Protein AF-A0A913YPQ9-F1 (afdb_monomer_lite)

Radius of gyration: 22.45 Å; chains: 1; bounding box: 66×38×50 Å

Organism: Exaiptasia diaphana (NCBI:txid2652724)

Structure (mmCIF, N/CA/C/O backbone):
data_AF-A0A913YPQ9-F1
#
_entry.id   AF-A0A913YPQ9-F1
#
loop_
_atom_site.group_PDB
_atom_site.id
_atom_site.type_symbol
_atom_site.label_atom_id
_atom_site.label_alt_id
_atom_site.label_comp_id
_atom_site.label_asym_id
_atom_site.label_entity_id
_atom_site.label_seq_id
_atom_site.pdbx_PDB_ins_code
_atom_site.Cartn_x
_atom_site.Cartn_y
_atom_site.Cartn_z
_atom_site.occupancy
_atom_site.B_iso_or_equiv
_atom_site.auth_seq_id
_atom_site.auth_comp_id
_atom_site.auth_asym_id
_atom_site.auth_atom_id
_atom_site.pdbx_PDB_model_num
ATOM 1 N N . MET A 1 1 ? -34.041 -9.814 14.971 1.00 43.25 1 MET A N 1
ATOM 2 C CA . MET A 1 1 ? -33.224 -8.583 15.050 1.00 43.25 1 MET A CA 1
ATOM 3 C C . MET A 1 1 ? -31.864 -8.886 14.434 1.00 43.25 1 MET A C 1
ATOM 5 O O . MET A 1 1 ? -31.149 -9.703 15.000 1.00 43.25 1 MET A O 1
ATOM 9 N N . LYS A 1 2 ? -31.528 -8.328 13.261 1.00 54.09 2 LYS A N 1
ATOM 10 C CA . LYS A 1 2 ? -30.144 -8.370 12.755 1.00 54.09 2 LYS A CA 1
ATOM 11 C C . LYS A 1 2 ? -29.336 -7.421 13.640 1.00 54.09 2 LYS A C 1
ATOM 13 O O . LYS A 1 2 ? -29.690 -6.251 13.720 1.00 54.09 2 LYS A O 1
ATOM 18 N N . ARG A 1 3 ? -28.339 -7.924 14.371 1.00 59.09 3 ARG A N 1
ATOM 19 C CA . ARG A 1 3 ? -27.382 -7.043 15.050 1.00 59.09 3 ARG A CA 1
ATOM 20 C C . ARG A 1 3 ? -26.559 -6.396 13.944 1.00 59.09 3 ARG A C 1
ATOM 22 O O . ARG A 1 3 ? -25.901 -7.116 13.203 1.00 59.09 3 ARG A O 1
ATOM 29 N N . GLU A 1 4 ? -26.655 -5.081 13.793 1.00 63.50 4 GLU A N 1
ATOM 30 C CA . GLU A 1 4 ? -25.714 -4.344 12.954 1.00 63.50 4 GLU A CA 1
ATOM 31 C C . GLU A 1 4 ? -24.333 -4.497 13.590 1.00 63.50 4 GLU A C 1
ATOM 33 O O . GLU A 1 4 ? -24.063 -3.968 14.671 1.00 63.50 4 GLU A O 1
ATOM 38 N N . LEU A 1 5 ? -23.494 -5.323 12.969 1.00 74.62 5 LEU A N 1
ATOM 39 C CA . LEU A 1 5 ? -22.129 -5.540 13.413 1.00 74.62 5 LEU A CA 1
ATOM 40 C C . LEU A 1 5 ? -21.310 -4.330 12.986 1.00 74.62 5 LEU A C 1
ATOM 42 O O . LEU A 1 5 ? -21.187 -4.006 11.804 1.00 74.62 5 LEU A O 1
ATOM 46 N N . THR A 1 6 ? -20.807 -3.624 13.990 1.00 85.12 6 THR A N 1
ATOM 47 C CA . THR A 1 6 ? -19.940 -2.471 13.802 1.00 85.12 6 THR A CA 1
ATOM 48 C C . THR A 1 6 ? -18.603 -2.756 14.456 1.00 85.12 6 THR A C 1
ATOM 50 O O . THR A 1 6 ? -18.533 -3.292 15.562 1.00 85.12 6 THR A O 1
ATOM 53 N N . CYS A 1 7 ? -17.531 -2.401 13.762 1.00 86.19 7 CYS A N 1
ATOM 54 C CA . CYS A 1 7 ? -16.186 -2.468 14.302 1.00 86.19 7 CYS A CA 1
ATOM 55 C C . CYS A 1 7 ? -15.811 -1.101 14.878 1.00 86.19 7 CYS A C 1
ATOM 57 O O . CYS A 1 7 ? -16.061 -0.072 14.249 1.00 86.19 7 CYS A O 1
ATOM 59 N N . GLN A 1 8 ? -15.171 -1.072 16.050 1.00 85.44 8 GLN A N 1
ATOM 60 C CA . GLN A 1 8 ? -14.677 0.164 16.666 1.00 85.44 8 GLN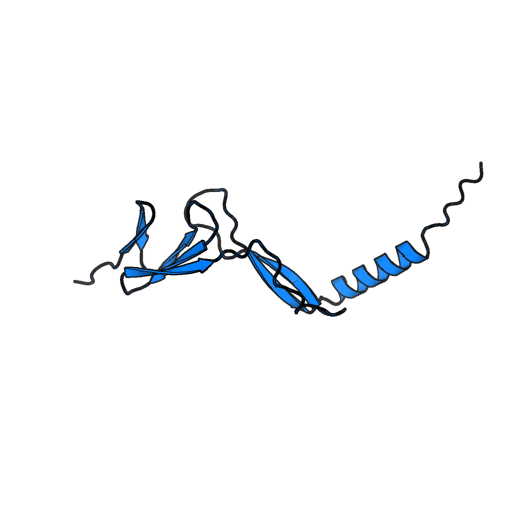 A CA 1
ATOM 61 C C . GLN A 1 8 ? -13.151 0.224 16.647 1.00 85.44 8 GLN A C 1
ATOM 63 O O . GLN A 1 8 ? -12.480 -0.682 17.138 1.00 85.44 8 GLN A O 1
ATOM 68 N N . LYS A 1 9 ? -12.591 1.295 16.077 1.00 79.50 9 LYS A N 1
ATOM 69 C CA . LYS A 1 9 ? -11.142 1.551 16.063 1.00 79.50 9 LYS A CA 1
ATOM 70 C C . LYS A 1 9 ? -10.873 3.048 15.981 1.00 79.50 9 LYS A C 1
ATOM 72 O O . LYS A 1 9 ? -11.629 3.791 15.362 1.00 79.50 9 LYS A O 1
ATOM 77 N N . ASP A 1 10 ? -9.822 3.508 16.657 1.00 76.38 10 ASP A N 1
ATOM 78 C CA . ASP A 1 10 ? -9.393 4.916 16.659 1.00 76.38 10 ASP A CA 1
ATOM 79 C C . ASP A 1 10 ? -10.473 5.938 17.088 1.00 76.38 10 ASP A C 1
ATOM 81 O O . ASP A 1 10 ? -10.399 7.121 16.730 1.00 76.38 10 ASP A O 1
ATOM 85 N N . GLY A 1 11 ? -11.451 5.488 17.887 1.00 81.06 11 GLY A N 1
ATOM 86 C CA . GLY A 1 11 ? -12.585 6.287 18.368 1.00 81.06 11 GLY A CA 1
ATOM 87 C C . GLY A 1 11 ? -13.742 6.423 17.371 1.00 81.06 11 GLY A C 1
ATOM 88 O O . GLY A 1 11 ? -14.660 7.197 17.623 1.00 81.06 11 GLY A O 1
ATOM 89 N N . ALA A 1 12 ? -13.711 5.696 16.251 1.00 81.56 12 ALA A N 1
ATOM 90 C CA . ALA A 1 12 ? -14.764 5.682 15.240 1.00 81.56 12 ALA A CA 1
ATOM 91 C C . ALA A 1 12 ? -15.419 4.296 15.131 1.00 81.56 12 ALA A C 1
ATOM 93 O O . ALA A 1 12 ? -14.779 3.273 15.387 1.00 81.56 12 ALA A O 1
ATOM 94 N N . SER A 1 13 ? -16.699 4.283 14.747 1.00 85.31 13 SER A N 1
ATOM 95 C CA . SER A 1 13 ? -17.460 3.063 14.451 1.00 85.31 13 SER A CA 1
ATOM 96 C C . SER A 1 13 ? -17.591 2.892 12.941 1.00 85.31 13 SER A C 1
ATOM 98 O O . SER A 1 13 ? -17.899 3.848 12.230 1.00 85.31 13 SER A O 1
ATOM 100 N N . PHE A 1 14 ? -17.359 1.676 12.462 1.00 84.69 14 PHE A N 1
ATOM 101 C CA . PHE A 1 14 ? -17.351 1.317 11.049 1.00 84.69 14 PHE A CA 1
ATOM 102 C C . PHE A 1 14 ? -18.339 0.186 10.811 1.00 84.69 14 PHE A C 1
ATOM 104 O O . PHE A 1 14 ? -18.406 -0.747 11.608 1.00 84.69 14 PHE A O 1
ATOM 111 N N . MET A 1 15 ? -19.097 0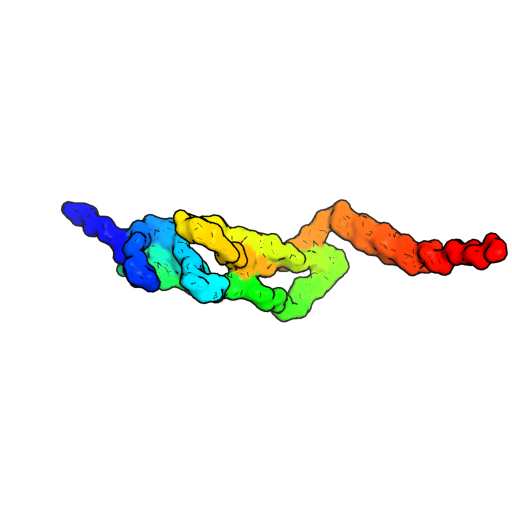.265 9.721 1.00 87.00 15 MET A N 1
ATOM 112 C CA . MET A 1 15 ? -20.000 -0.813 9.326 1.00 87.00 15 MET A CA 1
ATOM 113 C C . MET A 1 15 ? -19.208 -1.983 8.745 1.00 87.00 15 MET A C 1
ATOM 115 O O . MET A 1 15 ? -18.133 -1.781 8.168 1.00 87.00 15 MET A O 1
ATOM 119 N N . GLU A 1 16 ? -19.767 -3.185 8.844 1.00 87.12 16 GLU A N 1
ATOM 120 C CA . GLU A 1 16 ? -19.298 -4.356 8.103 1.00 87.12 16 GLU A CA 1
ATOM 121 C C . GLU A 1 16 ? -19.015 -4.012 6.628 1.00 87.12 16 GLU A C 1
ATOM 123 O O . GLU A 1 16 ? -19.749 -3.257 5.987 1.00 87.12 16 GLU A O 1
ATOM 128 N N . GLY A 1 17 ? -17.902 -4.521 6.097 1.00 84.19 17 GLY A N 1
ATOM 129 C CA . GLY A 1 17 ? -17.465 -4.267 4.724 1.00 84.19 17 GLY A CA 1
ATOM 130 C C . GLY A 1 17 ? -16.791 -2.907 4.520 1.00 84.19 17 GLY A C 1
ATOM 131 O O . GLY A 1 17 ? -16.228 -2.655 3.454 1.00 84.19 17 GLY A O 1
ATOM 132 N N . THR A 1 18 ? -16.787 -2.034 5.532 1.00 83.44 18 THR A N 1
ATOM 133 C CA . THR A 1 18 ? -16.089 -0.748 5.446 1.00 83.44 18 THR A CA 1
ATOM 134 C C . THR A 1 18 ? -14.585 -0.955 5.587 1.00 83.44 18 THR A C 1
ATOM 136 O O . THR A 1 18 ? -14.111 -1.550 6.559 1.00 83.44 18 THR A O 1
ATOM 139 N N . THR A 1 19 ? -13.828 -0.401 4.639 1.00 80.00 19 THR A N 1
ATOM 140 C CA . THR A 1 19 ? -12.364 -0.331 4.708 1.00 80.00 19 THR A CA 1
ATOM 141 C C . THR A 1 19 ? -11.926 0.991 5.335 1.00 80.00 19 THR A C 1
ATOM 143 O O . THR A 1 19 ? -12.378 2.070 4.946 1.00 80.00 19 THR A O 1
ATOM 146 N N . TYR A 1 20 ? -11.020 0.908 6.302 1.00 78.88 20 TYR A N 1
ATOM 147 C CA . TYR A 1 20 ? -10.482 2.016 7.078 1.00 78.88 20 TYR A CA 1
ATOM 148 C C . TYR A 1 20 ? -8.953 1.994 7.064 1.00 78.88 20 TYR A C 1
ATOM 150 O O . TYR A 1 20 ? -8.345 0.978 7.381 1.00 78.88 20 TYR A O 1
ATOM 158 N N . THR A 1 21 ? -8.316 3.124 6.770 1.00 78.31 21 THR A N 1
ATOM 159 C CA . THR A 1 21 ? -6.859 3.269 6.918 1.00 78.31 21 THR A CA 1
ATOM 160 C C . THR A 1 21 ? -6.540 3.914 8.258 1.00 78.31 21 THR A C 1
ATOM 162 O O . THR A 1 21 ? -7.115 4.952 8.589 1.00 78.31 21 THR A O 1
ATOM 165 N N . THR A 1 22 ? -5.606 3.326 9.007 1.00 75.44 22 THR A N 1
ATOM 166 C CA . THR A 1 22 ? -5.201 3.822 10.330 1.00 75.44 22 THR A CA 1
ATOM 167 C C . THR A 1 22 ? -4.703 5.265 10.268 1.00 75.44 22 THR A C 1
ATOM 169 O O . THR A 1 22 ? -4.172 5.709 9.249 1.00 75.44 22 THR A O 1
ATOM 172 N N . LYS A 1 23 ? -4.816 6.012 11.375 1.00 72.75 23 LYS A N 1
ATOM 173 C CA . LYS A 1 23 ? -4.323 7.407 11.460 1.00 72.75 23 LYS A CA 1
ATOM 174 C C . LYS A 1 23 ? -2.826 7.547 11.149 1.00 72.75 23 LYS A C 1
ATOM 176 O O . LYS A 1 23 ? -2.395 8.604 10.702 1.00 72.75 23 LYS A O 1
ATOM 181 N N . THR A 1 24 ? -2.041 6.495 11.386 1.00 73.19 24 THR A N 1
ATOM 182 C CA . THR A 1 24 ? -0.604 6.430 11.068 1.00 73.19 24 THR A CA 1
ATOM 183 C C . THR A 1 24 ? -0.329 6.053 9.614 1.00 73.19 24 THR A C 1
ATOM 185 O O . THR A 1 24 ? 0.806 6.160 9.157 1.00 73.19 24 THR A O 1
ATOM 188 N N . CYS A 1 25 ? -1.353 5.621 8.876 1.00 72.25 25 CYS A N 1
ATOM 189 C CA . CYS A 1 25 ? -1.294 5.274 7.457 1.00 72.25 25 CYS A CA 1
ATOM 190 C C . CYS A 1 25 ? -0.330 4.125 7.145 1.00 72.25 25 CYS A C 1
ATOM 192 O O . CYS A 1 25 ? 0.135 3.960 6.017 1.00 72.25 25 CYS A O 1
ATOM 194 N N . LEU A 1 26 ? -0.059 3.320 8.172 1.00 74.94 26 LEU A N 1
ATOM 195 C CA . LEU A 1 26 ? 0.765 2.124 8.098 1.00 74.94 26 LEU A CA 1
ATOM 196 C C . LEU A 1 26 ? -0.060 0.881 7.795 1.00 74.94 26 LEU A C 1
ATOM 198 O O . LEU A 1 26 ? 0.525 -0.130 7.430 1.00 74.94 26 LEU A O 1
ATOM 202 N N . GLU A 1 27 ? -1.386 0.931 7.934 1.00 79.19 27 GLU A N 1
ATOM 203 C CA . GLU A 1 27 ? -2.259 -0.230 7.765 1.00 79.19 27 GLU A CA 1
ATOM 204 C C . GLU A 1 27 ? -3.614 0.174 7.184 1.00 79.19 27 GLU A C 1
ATOM 206 O O . GLU A 1 27 ? -4.148 1.239 7.502 1.00 79.19 27 GLU A O 1
ATOM 211 N N . THR A 1 28 ? -4.192 -0.711 6.376 1.00 81.25 28 THR A N 1
ATOM 212 C CA . THR A 1 28 ? -5.595 -0.648 5.962 1.00 81.25 28 THR A CA 1
ATOM 213 C C . THR A 1 28 ? -6.343 -1.835 6.554 1.00 81.25 28 THR A C 1
ATOM 215 O O . THR A 1 28 ? -5.830 -2.950 6.573 1.00 81.25 28 THR A O 1
ATOM 218 N N . CYS A 1 29 ? -7.537 -1.600 7.073 1.00 81.94 29 CYS A N 1
ATOM 219 C CA . CYS A 1 29 ? -8.309 -2.538 7.868 1.00 81.94 29 CYS A CA 1
ATOM 220 C C . CYS A 1 29 ? -9.715 -2.683 7.298 1.00 81.94 29 CYS A C 1
ATOM 222 O O . CYS A 1 29 ? -10.403 -1.686 7.104 1.00 81.94 29 CYS A O 1
ATOM 224 N N . LEU A 1 30 ? -10.157 -3.917 7.079 1.00 86.50 30 LEU A N 1
ATOM 225 C CA . LEU A 1 30 ? -11.528 -4.237 6.691 1.00 86.50 30 LEU A CA 1
ATOM 226 C C . LEU A 1 30 ? -12.333 -4.616 7.936 1.00 86.50 30 LEU A C 1
ATOM 228 O O . LEU A 1 30 ? -11.905 -5.500 8.678 1.00 86.50 30 LEU A O 1
ATOM 232 N N . CYS A 1 31 ? -13.473 -3.965 8.166 1.00 87.75 31 CYS A N 1
ATOM 233 C CA . CYS A 1 31 ? -14.419 -4.398 9.194 1.00 87.75 31 CYS A CA 1
ATOM 234 C C . CYS A 1 31 ? -15.136 -5.673 8.732 1.00 87.75 31 CYS A C 1
ATOM 236 O O . CYS A 1 31 ? -15.815 -5.659 7.704 1.00 87.75 31 CYS A O 1
ATOM 238 N N . GLN A 1 32 ? -14.947 -6.769 9.464 1.00 87.88 32 GLN A N 1
ATOM 239 C CA . GLN A 1 32 ? -15.553 -8.066 9.178 1.00 87.88 32 GLN A CA 1
ATOM 240 C C . GLN A 1 32 ? -16.900 -8.232 9.894 1.00 87.88 32 GLN A C 1
ATOM 242 O O . GLN A 1 32 ? -17.248 -7.487 10.811 1.00 87.88 32 GLN A O 1
ATOM 247 N N . ASP A 1 33 ? -17.645 -9.247 9.472 1.00 85.12 33 ASP A N 1
ATOM 248 C CA . ASP A 1 33 ? -18.948 -9.655 10.001 1.00 85.12 33 ASP A CA 1
ATOM 249 C C . ASP A 1 33 ? -18.879 -10.223 11.428 1.00 85.12 33 ASP A C 1
ATOM 251 O O . ASP A 1 33 ? -19.897 -10.364 12.096 1.00 85.12 33 ASP A O 1
ATOM 255 N N . ASP A 1 34 ? -17.686 -10.503 11.952 1.00 84.31 34 ASP A N 1
ATOM 256 C CA . ASP A 1 34 ? -17.477 -10.883 13.352 1.00 84.31 34 ASP A CA 1
ATOM 257 C C . ASP A 1 34 ? -17.202 -9.679 14.278 1.00 84.31 34 ASP A C 1
ATOM 259 O O . ASP A 1 34 ? -16.898 -9.855 15.462 1.00 84.31 34 ASP A O 1
ATOM 263 N N . GLY A 1 35 ? -17.305 -8.453 13.749 1.00 82.44 35 GLY A N 1
ATOM 264 C CA . GLY A 1 35 ? -17.031 -7.212 14.474 1.00 82.44 35 GLY A CA 1
ATOM 265 C C . GLY A 1 35 ? -15.540 -6.931 14.687 1.00 82.44 35 GLY A C 1
ATOM 266 O O . GLY A 1 35 ? -15.194 -6.008 15.432 1.00 82.44 35 GLY A O 1
ATOM 267 N N . LYS A 1 36 ? -14.641 -7.700 14.058 1.00 86.56 36 LYS A N 1
ATOM 268 C CA . LYS A 1 36 ? -13.193 -7.473 14.114 1.00 86.56 36 LYS A CA 1
ATOM 269 C C . LYS A 1 36 ? -12.679 -6.792 12.854 1.00 86.56 36 LYS A C 1
ATOM 271 O O . LYS A 1 36 ? -13.292 -6.799 11.791 1.00 86.56 36 LYS A O 1
ATOM 276 N N . PHE A 1 37 ? -11.494 -6.206 12.986 1.00 86.50 37 PHE A N 1
ATOM 277 C CA . PHE A 1 37 ? -10.761 -5.648 11.859 1.00 86.50 37 PHE A CA 1
ATOM 278 C C . PHE A 1 37 ? -9.735 -6.637 11.319 1.00 86.50 37 PHE A C 1
ATOM 280 O O . PHE A 1 37 ? -8.832 -7.052 12.044 1.00 86.50 37 PHE A O 1
ATOM 287 N N . LEU A 1 38 ? -9.803 -6.907 10.018 1.00 86.88 38 LEU A N 1
ATOM 288 C CA . LEU A 1 38 ? -8.733 -7.556 9.273 1.00 86.88 38 LEU A CA 1
ATOM 289 C C . LEU A 1 38 ? -7.809 -6.488 8.682 1.00 86.88 38 LEU A C 1
ATOM 291 O O . LEU A 1 38 ? -8.119 -5.881 7.654 1.00 86.88 38 LEU A O 1
ATOM 295 N N . CYS A 1 39 ? -6.683 -6.243 9.350 1.00 81.94 39 CYS A N 1
ATOM 296 C CA . CYS A 1 39 ? -5.706 -5.236 8.948 1.00 81.94 39 CYS A CA 1
ATOM 297 C C . CYS A 1 39 ? -4.563 -5.827 8.125 1.00 81.94 39 CYS A C 1
ATOM 299 O O . CYS A 1 39 ? -4.024 -6.882 8.446 1.00 81.94 39 CYS A O 1
ATOM 301 N N . HIS A 1 40 ? -4.159 -5.096 7.095 1.00 77.75 40 HIS A N 1
ATOM 302 C CA . HIS A 1 40 ? -2.996 -5.376 6.273 1.00 77.75 40 HIS A CA 1
ATOM 303 C C . HIS A 1 40 ? -2.064 -4.165 6.299 1.00 77.75 40 HIS A C 1
ATOM 305 O O . HIS A 1 40 ? -2.544 -3.034 6.166 1.00 77.75 40 HIS A O 1
ATOM 311 N N . PRO A 1 41 ? -0.742 -4.364 6.424 1.00 75.06 41 PRO A N 1
ATOM 312 C CA . PRO A 1 41 ? 0.200 -3.261 6.370 1.00 75.06 41 PRO A CA 1
ATOM 313 C C . PRO A 1 41 ? 0.158 -2.591 4.993 1.00 75.06 41 PRO A C 1
ATOM 315 O O . PRO A 1 41 ? 0.269 -3.243 3.952 1.00 75.06 41 PRO A O 1
ATOM 318 N N . CYS A 1 42 ? 0.049 -1.266 4.983 1.00 73.00 42 CYS A N 1
ATOM 319 C CA . CYS A 1 42 ? 0.457 -0.456 3.849 1.00 73.00 42 CYS A CA 1
ATOM 320 C C . CYS A 1 42 ? 1.958 -0.687 3.665 1.00 73.00 42 CYS A C 1
ATOM 322 O O . CYS A 1 42 ? 2.719 -0.559 4.620 1.00 73.00 42 CYS A O 1
ATOM 324 N N . LEU A 1 43 ? 2.397 -1.066 2.465 1.00 67.38 43 LEU A N 1
ATOM 325 C CA . LEU A 1 43 ? 3.804 -1.364 2.196 1.00 67.38 43 LEU A CA 1
ATOM 326 C C . LEU A 1 43 ? 4.494 -0.102 1.649 1.00 67.38 43 LEU A C 1
ATOM 328 O O . LEU A 1 43 ? 4.454 0.132 0.439 1.00 67.38 43 LEU A O 1
ATOM 332 N N . PRO A 1 44 ? 5.159 0.729 2.483 1.00 57.38 44 PRO A N 1
ATOM 333 C CA . PRO A 1 44 ? 5.940 1.857 1.978 1.00 57.38 44 PRO A CA 1
ATOM 334 C C . PRO A 1 44 ? 7.230 1.395 1.290 1.00 57.38 44 PRO A C 1
ATOM 336 O O . PRO A 1 44 ? 7.764 2.097 0.431 1.00 57.38 44 PRO A O 1
ATOM 339 N N . LYS A 1 45 ? 7.744 0.215 1.657 1.00 57.62 45 LYS A N 1
ATOM 340 C CA . LYS A 1 45 ? 9.009 -0.313 1.146 1.00 57.62 45 LYS A CA 1
ATOM 341 C C . LYS A 1 45 ? 8.756 -1.143 -0.111 1.00 57.62 45 LYS A C 1
ATOM 343 O O . LYS A 1 45 ? 7.876 -2.003 -0.121 1.00 57.62 45 LYS A O 1
ATOM 348 N N . LYS A 1 46 ? 9.537 -0.879 -1.165 1.00 58.19 46 LYS A N 1
ATOM 349 C CA . LYS A 1 46 ? 9.621 -1.761 -2.337 1.00 58.19 46 LYS A CA 1
ATOM 350 C C . LYS A 1 46 ? 9.906 -3.184 -1.827 1.00 58.19 46 LYS A C 1
ATOM 352 O O . LYS A 1 46 ? 10.848 -3.331 -1.045 1.00 58.19 46 LYS A O 1
ATOM 357 N N . PRO A 1 47 ? 9.110 -4.199 -2.205 1.00 60.19 47 PRO A N 1
ATOM 358 C CA . PRO A 1 47 ? 9.410 -5.574 -1.851 1.00 60.19 47 PRO A CA 1
ATOM 359 C C . PRO A 1 47 ? 10.802 -5.923 -2.377 1.00 60.19 47 PRO A C 1
ATOM 361 O O . PRO A 1 47 ? 11.192 -5.453 -3.450 1.00 60.19 47 PRO A O 1
ATOM 364 N N . SER A 1 48 ? 11.555 -6.688 -1.586 1.00 59.06 48 SER A N 1
ATOM 365 C CA . SER A 1 48 ? 12.924 -7.080 -1.913 1.00 59.06 48 SER A CA 1
ATOM 366 C C . SER A 1 48 ? 12.980 -7.799 -3.261 1.00 59.06 48 SER A C 1
ATOM 368 O O . SER A 1 48 ? 12.054 -8.535 -3.590 1.00 59.06 48 SER A O 1
ATOM 370 N N . ASP A 1 49 ? 14.048 -7.507 -4.012 1.00 60.94 49 ASP A N 1
ATOM 371 C CA . ASP A 1 49 ? 14.701 -8.063 -5.220 1.00 60.94 49 ASP A CA 1
ATOM 372 C C . ASP A 1 49 ? 14.103 -9.240 -6.040 1.00 60.94 49 ASP A C 1
ATOM 374 O O . ASP A 1 49 ? 14.740 -9.735 -6.962 1.00 60.94 49 ASP A O 1
ATOM 378 N N . GLN A 1 50 ? 12.879 -9.707 -5.810 1.00 62.50 50 GLN A N 1
ATOM 379 C CA . GLN A 1 50 ? 12.266 -10.823 -6.540 1.00 62.50 50 GLN A CA 1
ATOM 380 C C . GLN A 1 50 ? 11.580 -10.388 -7.845 1.00 62.50 50 GLN A C 1
ATOM 382 O O . GLN A 1 50 ? 11.226 -11.232 -8.662 1.00 62.50 50 GLN A O 1
ATOM 387 N N . CYS A 1 51 ? 11.440 -9.082 -8.099 1.00 71.69 51 CYS A N 1
ATOM 388 C CA . CYS A 1 51 ? 11.003 -8.554 -9.398 1.00 71.69 51 CYS A CA 1
ATOM 389 C C . CYS A 1 51 ? 12.206 -8.161 -10.270 1.00 71.69 51 CYS A C 1
ATOM 391 O O . CYS A 1 51 ? 12.270 -7.062 -10.824 1.00 71.69 51 CYS A O 1
ATOM 393 N N . ASN A 1 52 ? 13.188 -9.056 -10.363 1.00 65.62 52 ASN A N 1
ATOM 394 C CA . ASN A 1 52 ? 14.385 -8.848 -11.165 1.00 65.62 52 ASN A CA 1
ATOM 395 C C . ASN A 1 52 ? 14.191 -9.464 -12.556 1.00 65.62 52 ASN A C 1
ATOM 397 O O . ASN A 1 52 ? 13.944 -10.657 -12.709 1.00 65.62 52 ASN A O 1
ATOM 401 N N . GLY A 1 53 ? 14.267 -8.632 -13.597 1.00 70.25 53 GLY A N 1
ATOM 402 C CA . GLY A 1 53 ? 14.162 -9.079 -14.984 1.00 70.25 53 GLY A CA 1
ATOM 403 C C . GLY A 1 53 ? 13.842 -7.943 -15.950 1.00 70.25 53 GLY A C 1
ATOM 404 O O . GLY A 1 53 ? 13.154 -6.983 -15.614 1.00 70.25 53 GLY A O 1
ATOM 405 N N . TRP A 1 54 ? 14.323 -8.045 -17.191 1.00 72.56 54 TRP A N 1
ATOM 406 C CA . TRP A 1 54 ? 14.110 -6.999 -18.199 1.00 72.56 54 TRP A CA 1
ATOM 407 C C . TRP A 1 54 ? 12.628 -6.810 -18.556 1.00 72.56 54 TRP A C 1
ATOM 409 O O . TRP A 1 54 ? 12.229 -5.689 -18.877 1.00 72.56 54 TRP A O 1
ATOM 419 N N . ALA A 1 55 ? 11.831 -7.875 -18.438 1.00 76.31 55 ALA A N 1
ATOM 420 C CA . ALA A 1 55 ? 10.412 -7.928 -18.776 1.00 76.31 55 ALA A CA 1
ATOM 421 C C . ALA A 1 55 ? 9.463 -7.620 -17.604 1.00 76.31 55 ALA A C 1
ATOM 423 O O . ALA A 1 55 ? 8.254 -7.620 -17.818 1.00 76.31 55 ALA A O 1
ATOM 424 N N . HIS A 1 56 ? 9.961 -7.350 -16.392 1.00 81.56 56 HIS A N 1
ATOM 425 C CA . HIS A 1 56 ? 9.123 -7.074 -15.220 1.00 81.56 56 HIS A CA 1
ATOM 426 C C . HIS A 1 56 ? 9.432 -5.709 -14.601 1.00 81.56 56 HIS A C 1
ATOM 428 O O . HIS A 1 56 ? 10.568 -5.237 -14.643 1.00 81.56 56 HIS A O 1
ATOM 434 N N . GLU A 1 57 ? 8.412 -5.049 -14.059 1.00 81.94 57 GLU A N 1
ATOM 435 C CA . GLU A 1 57 ? 8.545 -3.786 -13.337 1.00 81.94 57 GLU A CA 1
ATOM 436 C C . GLU A 1 57 ? 7.694 -3.765 -12.067 1.00 81.94 57 GLU A C 1
ATOM 438 O O . GLU A 1 57 ? 6.607 -4.346 -12.011 1.00 81.94 57 GLU A O 1
ATOM 443 N N . PHE A 1 58 ? 8.196 -3.065 -11.049 1.00 81.62 58 PHE A N 1
ATOM 444 C CA . PHE A 1 58 ? 7.417 -2.744 -9.861 1.00 81.62 58 PHE A CA 1
ATOM 445 C C . PHE A 1 58 ? 6.458 -1.599 -10.173 1.00 81.62 58 PHE A C 1
ATOM 447 O O . PHE A 1 58 ? 6.892 -0.476 -10.433 1.00 81.62 58 PHE A O 1
ATOM 454 N N . VAL A 1 59 ? 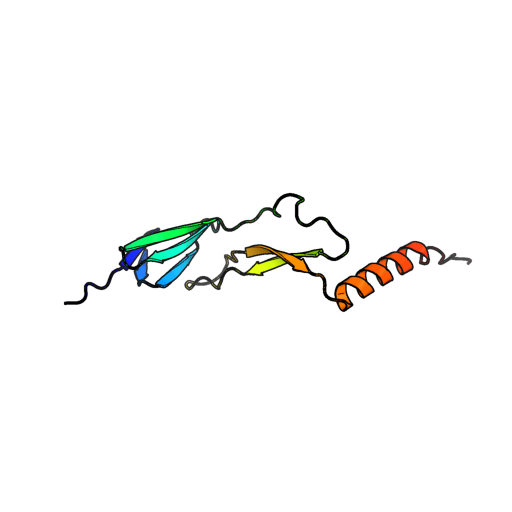5.159 -1.867 -10.081 1.00 78.00 59 VAL A N 1
ATOM 455 C CA . VAL A 1 59 ? 4.108 -0.860 -10.229 1.00 78.00 59 VAL A CA 1
ATOM 456 C C . VAL A 1 59 ? 3.529 -0.541 -8.858 1.00 78.00 59 VAL A C 1
ATOM 458 O O . VAL A 1 59 ? 3.178 -1.440 -8.096 1.00 78.00 59 VAL A O 1
ATOM 461 N N . LYS A 1 60 ? 3.429 0.751 -8.546 1.00 74.31 60 LYS A N 1
ATOM 462 C CA . LYS A 1 60 ? 2.758 1.251 -7.346 1.00 74.31 60 LYS A CA 1
ATOM 463 C C . LYS A 1 60 ? 1.247 1.265 -7.597 1.00 74.31 60 LYS A C 1
ATOM 465 O O . LYS A 1 60 ? 0.784 1.985 -8.476 1.00 74.31 60 LYS A O 1
ATOM 470 N N . VAL A 1 61 ? 0.492 0.472 -6.843 1.00 74.62 61 VAL A N 1
ATOM 471 C CA . VAL A 1 61 ? -0.967 0.321 -6.959 1.00 74.62 61 VAL A CA 1
ATOM 472 C C . VAL A 1 61 ? -1.625 0.852 -5.690 1.00 74.62 61 VAL A C 1
ATOM 474 O O . VAL A 1 61 ? -1.221 0.473 -4.593 1.00 74.62 61 VAL A O 1
ATOM 477 N N . SER A 1 62 ? -2.620 1.731 -5.815 1.00 69.69 62 SER A N 1
ATOM 478 C CA . SER A 1 62 ? -3.379 2.263 -4.676 1.00 69.69 62 SER A CA 1
ATOM 479 C C . SER A 1 62 ? -4.314 1.204 -4.094 1.00 69.69 62 SER A C 1
ATOM 481 O O . SER A 1 62 ? -5.112 0.603 -4.813 1.00 69.69 62 SER A O 1
ATOM 483 N N . LEU A 1 63 ? -4.226 0.986 -2.785 1.00 63.91 63 LEU A N 1
ATOM 484 C CA . LEU A 1 63 ? -5.125 0.123 -2.025 1.00 63.91 63 LEU A CA 1
ATOM 485 C C . LEU A 1 63 ? -6.312 0.956 -1.535 1.00 63.91 63 LEU A C 1
ATOM 487 O O . LEU A 1 63 ? -6.320 1.338 -0.377 1.00 63.91 63 LEU A O 1
ATOM 491 N N . ALA A 1 64 ? -7.253 1.236 -2.444 1.00 55.44 64 ALA A N 1
ATOM 492 C CA . ALA A 1 64 ? -8.535 1.925 -2.230 1.00 55.44 64 ALA A CA 1
ATOM 493 C C . ALA A 1 64 ? -8.500 3.296 -1.508 1.00 55.44 64 ALA A C 1
ATOM 495 O O . ALA A 1 64 ? -7.680 3.587 -0.641 1.00 55.44 64 ALA A O 1
ATOM 496 N N . ASP A 1 65 ? -9.424 4.178 -1.881 1.00 51.34 65 ASP A N 1
ATOM 497 C CA . ASP A 1 65 ? -9.572 5.480 -1.237 1.00 51.34 65 ASP A CA 1
ATOM 498 C C . ASP A 1 65 ? -10.161 5.319 0.171 1.00 51.34 65 ASP A C 1
ATOM 500 O O . ASP A 1 65 ? -11.226 4.730 0.360 1.00 51.34 65 ASP A O 1
ATOM 504 N N . SER A 1 66 ? -9.460 5.848 1.177 1.00 47.75 66 SER A N 1
ATOM 505 C CA . SER A 1 66 ? -9.986 5.963 2.537 1.00 47.75 66 SER A CA 1
ATOM 506 C C . SER A 1 66 ? -11.322 6.703 2.527 1.00 47.75 66 SER A C 1
ATOM 508 O O . SER A 1 66 ? -11.398 7.847 2.081 1.00 47.75 66 SER A O 1
ATOM 510 N N . VAL A 1 67 ? -12.346 6.084 3.118 1.00 49.75 67 VAL A N 1
ATOM 511 C CA . VAL A 1 67 ? -13.716 6.621 3.230 1.00 49.75 67 VAL A CA 1
ATOM 512 C C . VAL A 1 67 ? -13.784 7.929 4.036 1.00 49.75 67 VAL A C 1
ATOM 514 O O . VAL A 1 67 ? -14.778 8.640 3.971 1.00 49.75 67 VAL A O 1
ATOM 517 N N . ASN A 1 68 ? -12.716 8.334 4.729 1.00 46.16 68 ASN A N 1
ATOM 518 C CA . ASN A 1 68 ? -12.667 9.617 5.421 1.00 46.16 68 ASN A CA 1
ATOM 519 C C . ASN A 1 68 ? -11.481 10.468 4.961 1.00 46.16 68 ASN A C 1
ATOM 521 O O . ASN A 1 68 ? -10.336 10.234 5.332 1.00 46.16 68 ASN A O 1
ATOM 525 N N . ASN A 1 69 ? -11.817 11.463 4.138 1.00 46.06 69 ASN A N 1
ATOM 526 C CA . ASN A 1 69 ? -11.132 12.736 3.933 1.00 46.06 69 ASN A CA 1
ATOM 527 C C . ASN A 1 69 ? -9.593 12.741 4.057 1.00 46.06 69 ASN A C 1
ATOM 529 O O . ASN A 1 69 ? -9.029 12.913 5.132 1.00 46.06 69 ASN A O 1
ATOM 533 N N . LYS A 1 70 ? -8.954 12.758 2.880 1.00 52.31 70 LYS A N 1
ATOM 534 C CA . LYS A 1 70 ? -7.750 13.543 2.556 1.00 52.31 70 LYS A CA 1
ATOM 535 C C . LYS A 1 70 ? -6.531 13.297 3.457 1.00 52.31 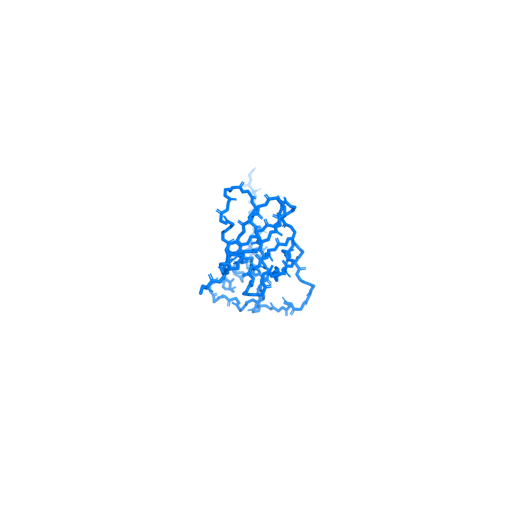70 LYS A C 1
ATOM 537 O O . LYS A 1 70 ? -6.353 13.997 4.448 1.00 52.31 70 LYS A O 1
ATOM 542 N N . LYS A 1 71 ? -5.631 12.408 3.006 1.00 53.81 71 LYS A N 1
ATOM 543 C CA . LYS A 1 71 ? -4.148 12.583 2.961 1.00 53.81 71 LYS A CA 1
ATOM 544 C C . LYS A 1 71 ? -3.374 11.268 2.922 1.00 53.81 71 LYS A C 1
ATOM 546 O O . LYS A 1 71 ? -2.188 11.287 2.607 1.00 53.81 71 LYS A O 1
ATOM 551 N N . CYS A 1 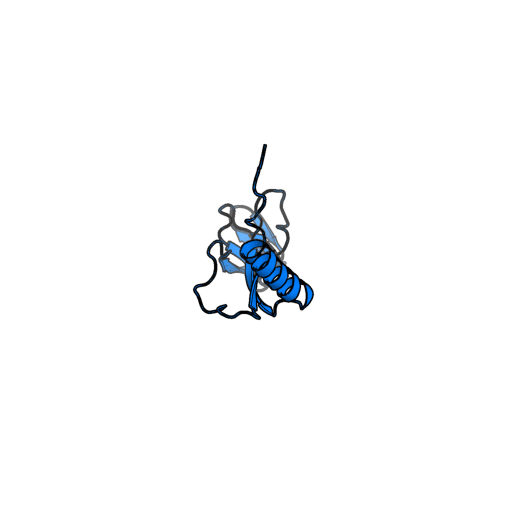72 ? -4.021 10.141 3.202 1.00 55.53 72 CYS A N 1
ATOM 552 C CA . CYS A 1 72 ? -3.328 8.863 3.239 1.00 55.53 72 CYS A CA 1
ATOM 553 C C . CYS A 1 72 ? -3.662 7.999 2.040 1.00 55.53 72 CYS A C 1
ATOM 555 O O . CYS A 1 72 ? -4.762 7.472 1.916 1.00 55.53 72 CYS A O 1
ATOM 557 N N . HIS A 1 73 ? -2.668 7.864 1.168 1.00 62.53 73 HIS A N 1
ATOM 558 C CA . HIS A 1 73 ? -2.694 6.914 0.077 1.00 62.53 73 HIS A CA 1
ATOM 559 C C . HIS A 1 73 ? -1.919 5.670 0.503 1.00 62.53 73 HIS A C 1
ATOM 561 O O . HIS A 1 73 ? -0.687 5.677 0.573 1.00 62.53 73 HIS A O 1
ATOM 567 N N . CYS A 1 74 ? -2.654 4.606 0.803 1.00 67.62 74 CYS A N 1
ATOM 568 C CA . CYS A 1 74 ? -2.069 3.290 0.978 1.00 67.62 74 CYS A CA 1
ATOM 569 C C . CYS A 1 74 ? -1.731 2.744 -0.413 1.00 67.62 74 CYS A C 1
ATOM 571 O O . CYS A 1 74 ? -2.552 2.793 -1.333 1.00 67.62 74 CYS A O 1
ATOM 573 N N . PHE A 1 75 ? -0.514 2.243 -0.597 1.00 70.75 75 PHE A N 1
ATOM 574 C CA . PHE A 1 75 ? -0.114 1.615 -1.849 1.00 70.75 75 PHE A CA 1
ATOM 575 C C . PHE A 1 75 ? 0.522 0.261 -1.572 1.00 70.75 75 PHE A C 1
ATOM 577 O O . PHE A 1 75 ? 1.168 0.064 -0.544 1.00 70.75 75 PHE A O 1
ATOM 584 N N . LYS A 1 76 ? 0.377 -0.649 -2.530 1.00 70.19 76 LYS A N 1
ATOM 585 C CA . LYS A 1 76 ? 1.198 -1.851 -2.645 1.00 70.19 76 LYS A CA 1
ATOM 586 C C . LYS A 1 76 ? 2.069 -1.757 -3.887 1.00 70.19 76 LYS A C 1
ATOM 588 O O . LYS A 1 76 ? 1.690 -1.138 -4.880 1.00 70.19 76 LYS A O 1
ATOM 593 N N . TYR A 1 77 ? 3.230 -2.390 -3.838 1.00 75.56 77 TYR A N 1
ATOM 594 C CA . TYR A 1 77 ? 4.019 -2.643 -5.035 1.00 75.56 77 TYR A CA 1
ATOM 595 C C . TYR A 1 77 ? 3.647 -4.014 -5.582 1.00 75.56 77 TYR A C 1
ATOM 597 O O . TYR A 1 77 ? 3.687 -5.004 -4.857 1.00 75.56 77 TYR A O 1
ATOM 605 N N . GLU A 1 78 ? 3.317 -4.070 -6.864 1.00 77.88 78 GLU A N 1
ATOM 606 C CA . GLU A 1 78 ? 3.106 -5.322 -7.583 1.00 77.88 78 GLU A CA 1
ATOM 607 C C . GLU A 1 78 ? 4.198 -5.505 -8.630 1.00 77.88 78 GLU A C 1
ATOM 609 O O . GLU A 1 78 ? 4.553 -4.559 -9.335 1.00 77.88 78 GLU A O 1
ATOM 614 N N . CYS A 1 79 ? 4.713 -6.727 -8.755 1.00 80.69 79 CYS A N 1
ATOM 615 C CA . CYS A 1 79 ? 5.555 -7.095 -9.883 1.00 80.69 79 CYS A CA 1
ATOM 616 C C . CYS A 1 79 ? 4.654 -7.419 -11.077 1.00 80.69 79 CYS A C 1
ATOM 618 O O . CYS A 1 79 ? 3.889 -8.383 -11.037 1.00 80.69 79 CYS A O 1
ATOM 620 N N . ARG A 1 80 ? 4.711 -6.604 -12.133 1.00 83.88 80 ARG A N 1
ATOM 621 C CA . ARG A 1 80 ? 3.923 -6.809 -13.357 1.00 83.88 80 ARG A CA 1
ATOM 622 C C . ARG A 1 80 ? 4.836 -6.964 -14.564 1.00 83.88 80 ARG A C 1
ATOM 624 O O . ARG A 1 80 ? 5.954 -6.452 -14.582 1.00 83.88 80 ARG A O 1
ATOM 631 N N . LYS A 1 81 ? 4.352 -7.661 -15.598 1.00 82.94 81 LYS A N 1
ATOM 632 C CA . LYS A 1 81 ? 5.025 -7.691 -16.902 1.00 82.94 81 LYS A CA 1
ATOM 633 C C . LYS A 1 81 ? 4.993 -6.293 -17.508 1.00 82.94 81 LYS A C 1
ATOM 635 O O . LYS A 1 81 ? 3.927 -5.683 -17.602 1.00 82.94 81 LYS A O 1
ATOM 640 N N . LYS A 1 82 ? 6.156 -5.805 -17.934 1.00 82.75 82 LYS A N 1
ATOM 641 C CA . LYS A 1 82 ? 6.265 -4.555 -18.677 1.00 82.75 82 LYS A CA 1
ATOM 642 C C . LYS A 1 82 ? 5.445 -4.662 -19.947 1.00 82.75 82 LYS A C 1
ATOM 644 O O . LYS A 1 82 ? 5.484 -5.667 -20.657 1.00 82.75 82 LYS A O 1
ATOM 649 N N . THR A 1 83 ? 4.746 -3.587 -20.269 1.00 82.94 83 THR A N 1
ATOM 650 C CA . THR A 1 83 ? 4.112 -3.469 -21.581 1.00 82.94 83 THR A CA 1
ATOM 651 C C . THR A 1 83 ? 5.183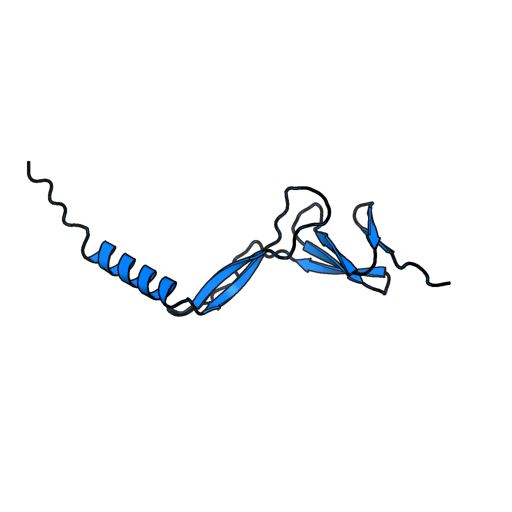 -3.338 -22.664 1.00 82.94 83 THR A C 1
ATOM 653 O O . THR A 1 83 ? 6.259 -2.787 -22.415 1.00 82.94 83 THR A O 1
ATOM 656 N N . PHE A 1 84 ? 4.882 -3.776 -23.890 1.00 80.56 84 PHE A N 1
ATOM 657 C CA . PHE A 1 84 ? 5.778 -3.588 -25.039 1.00 80.56 84 PHE A CA 1
ATOM 658 C C . PHE A 1 84 ? 6.215 -2.120 -25.179 1.00 80.56 84 PHE A C 1
ATOM 660 O O . PHE A 1 84 ? 7.392 -1.836 -25.370 1.00 80.56 84 PHE A O 1
ATOM 667 N N . LYS A 1 85 ? 5.295 -1.175 -24.942 1.00 82.50 85 LYS A N 1
ATOM 668 C CA . LYS A 1 85 ? 5.582 0.266 -24.916 1.00 82.50 85 LYS A CA 1
ATOM 669 C C . LYS A 1 85 ? 6.631 0.648 -23.861 1.00 82.50 85 LYS A C 1
ATOM 671 O O . LYS A 1 85 ? 7.521 1.439 -24.162 1.00 82.50 85 LYS A O 1
ATOM 676 N N . SER A 1 86 ? 6.554 0.088 -22.650 1.00 78.56 86 SER A N 1
ATOM 677 C CA . SER A 1 86 ? 7.531 0.319 -21.571 1.00 78.56 86 SER A CA 1
ATOM 678 C C . SER A 1 86 ? 8.902 -0.294 -21.901 1.00 78.56 86 SER A C 1
ATOM 680 O O . SER A 1 86 ? 9.938 0.344 -21.687 1.00 78.56 86 SER A O 1
ATOM 682 N N . ILE A 1 87 ? 8.919 -1.483 -22.518 1.00 80.19 87 ILE A N 1
ATOM 683 C CA . ILE A 1 87 ? 10.144 -2.157 -22.982 1.00 80.19 87 ILE A CA 1
ATOM 684 C C . ILE A 1 87 ? 10.818 -1.340 -24.088 1.00 80.19 87 ILE A C 1
ATOM 686 O O . ILE A 1 87 ? 11.992 -0.996 -23.960 1.00 80.19 87 ILE A O 1
ATOM 690 N N . VAL A 1 88 ? 10.076 -0.968 -25.135 1.00 83.25 88 VAL A N 1
ATOM 691 C CA . VAL A 1 88 ? 10.589 -0.167 -26.254 1.00 83.25 88 VAL A CA 1
ATOM 692 C C . VAL A 1 88 ? 11.083 1.186 -25.762 1.00 83.25 88 VAL A C 1
ATOM 694 O O . VAL A 1 88 ? 12.195 1.568 -26.105 1.00 83.25 88 VAL A O 1
ATOM 697 N N . LYS A 1 89 ? 10.332 1.881 -24.896 1.00 82.75 89 LYS A N 1
ATOM 698 C CA . LYS A 1 89 ? 10.772 3.151 -24.296 1.00 82.75 89 LYS A CA 1
ATOM 699 C C . LYS A 1 89 ? 12.074 2.992 -23.506 1.00 82.75 89 LYS A C 1
ATOM 701 O O . LYS A 1 89 ? 12.969 3.821 -23.642 1.00 82.75 89 LYS A O 1
ATOM 706 N N . SER A 1 90 ? 12.201 1.923 -22.717 1.00 79.19 90 SER A N 1
ATOM 707 C CA . SER A 1 90 ? 13.425 1.631 -21.957 1.00 79.19 90 SER A CA 1
ATOM 708 C C . SER A 1 90 ? 14.623 1.346 -22.867 1.00 79.19 90 SER A C 1
ATOM 710 O O . SER A 1 90 ? 15.730 1.804 -22.588 1.00 79.19 90 SER A O 1
ATOM 712 N N . LEU A 1 91 ? 14.416 0.610 -23.962 1.00 82.19 91 LEU A N 1
ATOM 713 C CA . LEU A 1 91 ? 15.460 0.325 -24.949 1.00 82.19 91 LEU A CA 1
ATOM 714 C C . LEU A 1 91 ? 15.865 1.588 -25.717 1.00 82.19 91 LEU A C 1
ATOM 716 O O . LEU A 1 91 ? 17.055 1.855 -25.855 1.00 82.19 91 LEU A O 1
ATOM 720 N N . TRP A 1 92 ? 14.896 2.406 -26.132 1.00 83.50 92 TRP A N 1
ATOM 721 C CA . TRP A 1 92 ? 15.143 3.678 -26.813 1.00 83.50 92 TRP A CA 1
ATOM 722 C C . TRP A 1 92 ? 15.949 4.650 -25.950 1.00 83.50 92 TRP A C 1
ATOM 724 O O . TRP A 1 92 ? 16.881 5.274 -26.441 1.00 83.50 92 TRP A O 1
ATOM 734 N N . GLN A 1 93 ? 15.645 4.744 -24.652 1.00 83.31 93 GLN A N 1
ATOM 735 C CA . GLN A 1 93 ? 16.424 5.556 -23.710 1.00 83.31 93 GLN A CA 1
ATOM 736 C C . GLN A 1 93 ? 17.864 5.051 -23.560 1.00 83.31 93 GLN A C 1
ATOM 738 O O . GLN A 1 93 ? 18.793 5.851 -23.544 1.00 83.31 93 GLN A O 1
ATOM 743 N N . LYS A 1 94 ? 18.076 3.729 -23.519 1.00 83.19 94 LYS A N 1
ATOM 744 C CA . LYS A 1 94 ? 19.431 3.155 -23.496 1.00 83.19 94 LYS A CA 1
ATOM 745 C C . LYS A 1 94 ? 20.218 3.470 -24.765 1.00 83.19 94 LYS A C 1
ATOM 747 O O . LYS A 1 94 ? 21.396 3.788 -24.670 1.00 83.19 94 LYS A O 1
ATOM 752 N N . ILE A 1 95 ? 19.579 3.390 -25.931 1.00 82.75 95 ILE A N 1
ATOM 753 C CA . ILE A 1 95 ? 20.201 3.748 -27.212 1.00 82.75 95 ILE A CA 1
ATOM 754 C C . ILE A 1 95 ? 20.520 5.247 -27.222 1.00 82.75 95 ILE A C 1
ATOM 756 O O . ILE A 1 95 ? 21.655 5.616 -27.498 1.00 82.75 95 ILE A O 1
ATOM 760 N N . LYS A 1 96 ? 19.576 6.106 -26.820 1.00 81.12 96 LYS A N 1
ATOM 761 C CA . LYS A 1 96 ? 19.798 7.555 -26.745 1.00 81.12 96 LYS A CA 1
ATOM 762 C C . LYS A 1 96 ? 20.957 7.915 -25.814 1.00 81.12 96 LYS A C 1
ATOM 764 O O . LYS A 1 96 ? 21.797 8.704 -26.202 1.00 81.12 96 LYS A O 1
ATOM 769 N N . ASN A 1 97 ? 21.070 7.301 -24.639 1.00 79.19 97 ASN A N 1
ATOM 770 C CA . ASN A 1 97 ? 22.197 7.565 -23.736 1.00 79.19 97 ASN A CA 1
ATOM 771 C C . ASN A 1 97 ? 23.529 7.004 -24.253 1.00 79.19 97 ASN A C 1
ATOM 773 O O . ASN A 1 97 ? 24.583 7.505 -23.887 1.00 79.19 97 ASN A O 1
ATOM 777 N N . LYS A 1 98 ? 23.496 5.956 -25.084 1.00 78.69 98 LYS A N 1
ATOM 778 C CA . LYS A 1 98 ? 24.700 5.350 -25.666 1.00 78.69 98 LYS A CA 1
ATOM 779 C C . LYS A 1 98 ? 25.220 6.108 -26.893 1.00 78.69 98 LYS A C 1
ATOM 781 O O . LYS A 1 98 ? 26.408 6.034 -27.174 1.00 78.69 98 LYS A O 1
ATOM 786 N N . PHE A 1 99 ? 24.344 6.811 -27.609 1.00 74.19 99 PHE A N 1
ATOM 787 C CA . PHE A 1 99 ? 24.672 7.518 -28.853 1.00 74.19 99 PHE A CA 1
ATOM 788 C C . PHE A 1 99 ? 24.436 9.040 -28.790 1.00 74.19 99 PHE A C 1
ATOM 790 O O . PHE A 1 99 ? 24.681 9.725 -29.771 1.00 74.19 99 PHE A O 1
ATOM 797 N N . GLY A 1 100 ? 23.956 9.570 -27.661 1.00 58.56 100 GLY A N 1
ATOM 798 C CA . GLY A 1 100 ? 23.568 10.976 -27.472 1.00 58.56 100 GLY A CA 1
ATOM 799 C C . GLY A 1 100 ? 24.543 11.812 -26.642 1.00 58.56 100 GLY A C 1
ATOM 800 O O . GLY A 1 100 ? 24.145 12.847 -26.125 1.00 58.56 100 GLY A O 1
ATOM 801 N N . SER A 1 101 ? 25.793 11.374 -26.489 1.00 51.66 101 SER A N 1
ATOM 802 C CA . SER A 1 101 ? 26.896 12.237 -26.051 1.00 51.66 101 SER A CA 1
ATOM 803 C C . SER A 1 101 ? 27.851 12.414 -27.221 1.00 51.66 101 SER A C 1
ATOM 805 O O . SER A 1 101 ? 28.893 11.770 -27.273 1.00 51.66 101 SER A O 1
ATOM 807 N N . ASN A 1 102 ? 27.435 13.215 -28.199 1.00 52.88 102 ASN A N 1
ATOM 808 C CA . ASN A 1 102 ? 28.338 13.819 -29.171 1.00 52.88 102 ASN A CA 1
ATOM 809 C C . ASN A 1 102 ? 27.679 15.069 -29.775 1.00 52.88 102 ASN A C 1
ATOM 811 O O . ASN A 1 102 ? 27.543 15.183 -30.987 1.00 52.88 102 ASN A O 1
ATOM 815 N N . ASP A 1 103 ? 27.236 15.986 -28.917 1.00 50.53 103 ASP A N 1
ATOM 816 C CA . ASP A 1 103 ? 27.143 17.389 -29.311 1.00 50.53 103 ASP A CA 1
ATOM 817 C C . ASP A 1 103 ? 28.511 17.989 -28.974 1.00 50.53 103 ASP A C 1
ATOM 819 O O . ASP A 1 103 ? 28.773 18.407 -27.847 1.00 50.53 103 ASP A O 1
ATOM 823 N N . GLY A 1 104 ? 29.434 17.870 -29.931 1.00 50.09 104 GLY A N 1
ATOM 824 C CA . GLY A 1 104 ? 30.623 18.705 -29.958 1.00 50.09 104 GLY A CA 1
ATOM 825 C C . GLY A 1 104 ? 30.161 20.137 -30.183 1.00 50.09 104 GLY A C 1
ATOM 826 O O . GLY A 1 104 ? 29.686 20.465 -31.267 1.00 50.09 104 GLY A O 1
ATOM 827 N N . GLU A 1 105 ? 30.248 20.957 -29.140 1.00 45.28 105 GLU A N 1
ATOM 828 C CA . GLU A 1 105 ? 30.294 22.409 -29.279 1.00 45.28 105 GLU A CA 1
ATOM 829 C C . GLU A 1 105 ? 31.676 22.763 -29.853 1.00 45.28 105 GLU A C 1
ATOM 831 O O . GLU A 1 105 ? 32.636 22.981 -29.118 1.00 45.28 105 GLU A O 1
ATOM 836 N N . ASP A 1 106 ? 31.781 22.730 -31.182 1.00 48.91 106 ASP A N 1
ATOM 837 C CA . ASP A 1 106 ? 32.697 23.591 -31.927 1.00 48.91 106 ASP A CA 1
ATOM 838 C C . ASP A 1 106 ? 31.984 24.940 -32.118 1.00 48.91 106 ASP A C 1
ATOM 840 O O . ASP A 1 106 ? 31.087 25.033 -32.956 1.00 48.91 106 ASP A O 1
ATOM 844 N N . GLU A 1 107 ? 32.347 25.950 -31.320 1.00 42.34 107 GLU A N 1
ATOM 845 C CA . GLU A 1 107 ? 32.623 27.329 -31.781 1.00 42.34 107 GLU A CA 1
ATOM 846 C C . GLU A 1 107 ? 33.312 28.174 -30.697 1.00 42.34 107 GLU A C 1
ATOM 848 O O . GLU A 1 107 ? 32.822 28.207 -29.544 1.00 42.34 107 GLU A O 1
#

Sequence (107 aa):
MKRELTCQKDGASFMEGTTYTTKTCLETCLCQDDGKFLCHPCLPKKPSDQCNGWAHEFVKVSLADSVNNKKCHCFKYECRKKTFKSIVKSLWQKIKNKFGSNDGEDE

pLDDT: mean 72.41, std 12.77, range [42.34, 87.88]

Foldseek 3Di:
DPPQQWADDPNDTHGAQAWAQDPVLQWIWGQHPVNDTDIDGLPPDDPPDPLDDLQKDWDWAFPDDHPDDDDHTRTDTDIDGDDPVRSVVVVVVVVCVVPVPPPPPDD

Secondary structure (DSSP, 8-state):
-----EEEETTEEEETT-EEE-TTSSEEEEEPTTS-EEEEE---SPPPS-S-STTEEEEEEE----SS-SS---EEEEEEEPPHHHHHHHHHHHHHHHH--------